Protein AF-A0A660ZN83-F1 (afdb_monomer)

Mean predicted aligned error: 6.25 Å

Structure (mmCIF, N/CA/C/O backbone):
data_AF-A0A660ZN83-F1
#
_entry.id   AF-A0A660ZN83-F1
#
loop_
_atom_site.group_PDB
_atom_site.id
_atom_site.type_symbol
_atom_site.label_atom_id
_atom_site.label_alt_id
_atom_site.label_comp_id
_atom_site.label_asym_id
_atom_site.label_entity_id
_atom_site.label_seq_id
_atom_site.pdbx_PDB_ins_code
_atom_site.Cartn_x
_atom_sit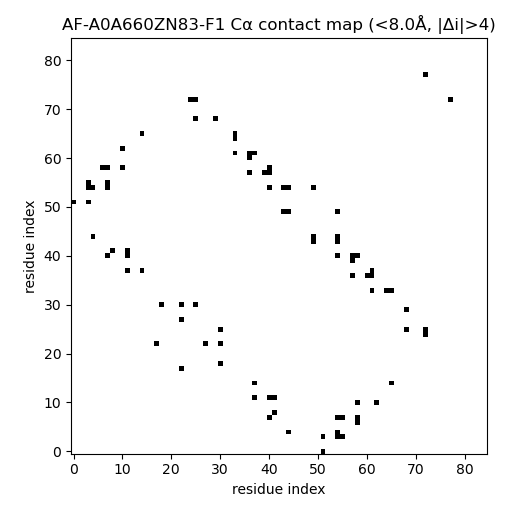e.Cartn_y
_atom_site.Cartn_z
_atom_site.occupancy
_atom_site.B_iso_or_equiv
_atom_site.auth_seq_id
_atom_site.auth_comp_id
_atom_site.auth_asym_id
_atom_site.auth_atom_id
_atom_site.pdbx_PDB_model_num
ATOM 1 N N . ALA A 1 1 ? 13.318 0.319 -12.864 1.00 68.31 1 ALA A N 1
ATOM 2 C CA . ALA A 1 1 ? 12.642 -0.977 -12.656 1.00 68.31 1 ALA A CA 1
ATOM 3 C C . ALA A 1 1 ? 12.738 -1.426 -11.199 1.00 68.31 1 ALA A C 1
ATOM 5 O O . ALA A 1 1 ? 11.767 -1.235 -10.486 1.00 68.31 1 ALA A O 1
ATOM 6 N N . VAL A 1 2 ? 13.900 -1.908 -10.728 1.00 85.88 2 VAL A N 1
ATOM 7 C CA . VAL A 1 2 ? 14.061 -2.461 -9.361 1.00 85.88 2 VAL A CA 1
ATOM 8 C C . VAL A 1 2 ? 13.635 -1.485 -8.258 1.00 85.88 2 VAL A C 1
ATOM 10 O O . VAL A 1 2 ? 12.866 -1.863 -7.392 1.00 85.88 2 VAL A O 1
ATOM 13 N N . LYS A 1 3 ? 14.046 -0.210 -8.328 1.00 91.38 3 LYS A N 1
ATOM 14 C CA . LYS A 1 3 ? 13.685 0.802 -7.318 1.00 91.38 3 LYS A CA 1
ATOM 15 C C . LYS A 1 3 ? 12.167 0.927 -7.090 1.00 91.38 3 LYS A C 1
ATOM 17 O O . LYS A 1 3 ? 11.745 0.891 -5.947 1.00 91.38 3 LYS A O 1
ATOM 22 N N . ILE A 1 4 ? 11.377 1.027 -8.164 1.00 94.38 4 ILE A N 1
ATOM 23 C CA . ILE A 1 4 ? 9.911 1.190 -8.087 1.00 94.38 4 ILE A CA 1
ATOM 24 C C . ILE A 1 4 ? 9.267 -0.044 -7.444 1.00 94.38 4 ILE A C 1
ATOM 26 O O . ILE A 1 4 ? 8.406 0.085 -6.584 1.00 94.38 4 ILE A O 1
ATOM 30 N N . ARG A 1 5 ? 9.718 -1.245 -7.831 1.00 94.94 5 ARG A N 1
ATOM 31 C CA . ARG A 1 5 ? 9.215 -2.499 -7.254 1.00 94.94 5 ARG A CA 1
ATOM 32 C C . ARG A 1 5 ? 9.568 -2.615 -5.771 1.00 94.94 5 ARG A C 1
ATOM 34 O O . ARG A 1 5 ? 8.689 -2.896 -4.974 1.00 94.94 5 ARG A O 1
ATOM 41 N N . ASN A 1 6 ? 10.802 -2.286 -5.393 1.00 95.81 6 ASN A N 1
ATOM 42 C CA . ASN A 1 6 ? 11.222 -2.293 -3.990 1.00 95.81 6 ASN A CA 1
ATOM 43 C C . ASN A 1 6 ? 10.438 -1.272 -3.144 1.00 95.81 6 ASN A C 1
ATOM 45 O O . ASN A 1 6 ? 10.093 -1.556 -2.003 1.00 95.81 6 ASN A O 1
ATOM 49 N N . GLU A 1 7 ? 10.162 -0.079 -3.681 1.00 95.62 7 GLU A N 1
ATOM 50 C CA . GLU A 1 7 ? 9.335 0.930 -3.001 1.00 95.62 7 GLU A CA 1
ATOM 51 C C . GLU A 1 7 ? 7.907 0.416 -2.771 1.00 95.62 7 GLU A C 1
ATOM 53 O O . GLU A 1 7 ? 7.378 0.550 -1.668 1.00 95.62 7 GLU A O 1
ATOM 58 N N . ALA A 1 8 ? 7.319 -0.232 -3.779 1.00 97.44 8 ALA A N 1
ATOM 59 C CA . ALA A 1 8 ? 6.009 -0.860 -3.671 1.00 97.44 8 ALA A CA 1
ATOM 60 C C . ALA A 1 8 ? 5.990 -2.006 -2.640 1.00 97.44 8 ALA A C 1
ATOM 62 O O . ALA A 1 8 ? 5.076 -2.076 -1.823 1.00 97.44 8 ALA A O 1
ATOM 63 N N . GLU A 1 9 ? 7.012 -2.866 -2.622 1.00 97.31 9 GLU A N 1
ATOM 64 C CA . GLU A 1 9 ? 7.149 -3.960 -1.646 1.00 97.31 9 GLU A CA 1
ATOM 65 C C . GLU A 1 9 ? 7.235 -3.445 -0.203 1.00 97.31 9 GLU A C 1
ATOM 67 O O . GLU A 1 9 ? 6.560 -3.970 0.685 1.00 97.31 9 GLU A O 1
ATOM 72 N N . ILE A 1 10 ? 8.029 -2.394 0.033 1.00 97.12 10 ILE A N 1
ATOM 73 C CA . ILE A 1 10 ? 8.149 -1.763 1.356 1.00 97.12 10 ILE A CA 1
ATOM 74 C C . ILE A 1 10 ? 6.797 -1.199 1.802 1.00 97.12 10 ILE A C 1
ATOM 76 O O . ILE A 1 10 ? 6.397 -1.417 2.946 1.00 97.12 10 ILE A O 1
ATOM 80 N N . LEU A 1 11 ? 6.088 -0.506 0.904 1.00 97.12 11 LEU A N 1
ATOM 81 C CA . LEU A 1 11 ? 4.782 0.076 1.207 1.00 97.12 11 LEU A CA 1
ATOM 82 C C . LEU A 1 11 ? 3.725 -0.998 1.497 1.00 97.12 11 LEU A C 1
ATOM 84 O O . LEU A 1 11 ? 2.938 -0.840 2.433 1.00 97.12 11 LEU A O 1
ATOM 88 N N . ILE A 1 12 ? 3.708 -2.090 0.725 1.00 98.06 12 ILE A N 1
ATOM 89 C CA . ILE A 1 12 ? 2.825 -3.236 0.980 1.00 98.06 12 ILE A CA 1
ATOM 90 C C . ILE A 1 12 ? 3.048 -3.739 2.402 1.00 98.06 12 ILE A C 1
ATOM 92 O O . ILE A 1 12 ? 2.105 -3.781 3.189 1.00 98.06 12 ILE A O 1
ATOM 96 N N . TYR A 1 13 ? 4.301 -4.036 2.749 1.00 97.38 13 TYR A N 1
ATOM 97 C CA . TYR A 1 13 ? 4.647 -4.573 4.058 1.00 97.38 13 TYR A CA 1
ATOM 98 C C . TYR A 1 13 ? 4.229 -3.638 5.202 1.00 97.38 13 TYR A C 1
ATOM 100 O O . TYR A 1 13 ? 3.576 -4.075 6.150 1.00 97.38 13 TYR A O 1
ATOM 108 N N . SER A 1 14 ? 4.549 -2.342 5.116 1.00 95.00 14 SER A N 1
ATOM 109 C CA . SER A 1 14 ? 4.183 -1.386 6.171 1.00 95.00 14 SER A CA 1
ATOM 110 C C . SER A 1 14 ? 2.669 -1.241 6.329 1.00 95.00 14 SER A C 1
ATOM 112 O O . SER A 1 14 ? 2.165 -1.067 7.441 1.00 95.00 14 SER A O 1
ATOM 114 N N . THR A 1 15 ? 1.930 -1.325 5.222 1.00 95.31 15 THR A N 1
ATOM 115 C CA . THR A 1 15 ? 0.469 -1.220 5.243 1.00 95.31 15 THR A CA 1
ATOM 116 C C . THR A 1 15 ? -0.170 -2.473 5.833 1.00 95.31 15 THR A C 1
ATOM 118 O O . THR A 1 15 ? -1.089 -2.363 6.642 1.00 95.31 15 THR A O 1
ATOM 121 N N . GLU A 1 16 ? 0.333 -3.663 5.494 1.00 96.44 16 GLU A N 1
ATOM 122 C CA . GLU A 1 16 ? -0.112 -4.919 6.107 1.00 96.44 16 GLU A CA 1
ATOM 123 C C . GLU A 1 16 ? 0.092 -4.911 7.622 1.00 96.44 16 GLU A C 1
ATOM 125 O O . GLU A 1 16 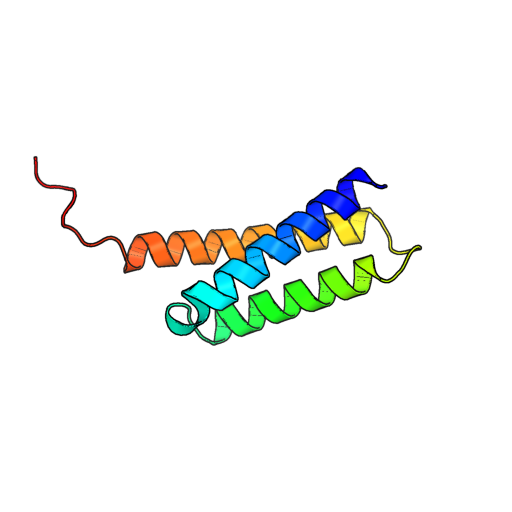? -0.816 -5.295 8.358 1.00 96.44 16 GLU A O 1
ATOM 130 N N . GLN A 1 17 ? 1.246 -4.421 8.088 1.00 94.25 17 GLN A N 1
ATOM 131 C CA . GLN A 1 17 ? 1.503 -4.251 9.519 1.00 94.25 17 GLN A CA 1
ATOM 132 C C . GLN A 1 17 ? 0.512 -3.279 10.161 1.00 94.25 17 GLN A C 1
ATOM 134 O O . GLN A 1 17 ? -0.123 -3.621 11.155 1.00 94.25 17 GLN A O 1
ATOM 139 N N . THR A 1 18 ? 0.316 -2.106 9.555 1.00 89.00 18 THR A N 1
ATOM 140 C CA . THR A 1 18 ? -0.609 -1.087 10.075 1.00 89.00 18 THR A CA 1
ATOM 141 C C . THR A 1 18 ? -2.032 -1.633 10.180 1.00 89.00 18 THR A C 1
ATOM 143 O O . THR A 1 18 ? -2.691 -1.452 11.200 1.00 89.00 18 THR A O 1
ATOM 146 N N . LEU A 1 19 ? -2.517 -2.354 9.164 1.00 93.00 19 LEU A N 1
ATOM 147 C CA . LEU A 1 19 ? -3.837 -2.984 9.218 1.00 93.00 19 LEU A CA 1
ATOM 148 C C . LEU A 1 19 ? -3.901 -4.097 10.270 1.00 93.00 19 LEU A C 1
ATOM 150 O O . LEU A 1 19 ? -4.918 -4.227 10.946 1.00 93.00 19 LEU A O 1
ATOM 154 N N . ALA A 1 20 ? -2.847 -4.895 10.437 1.00 92.94 20 ALA A N 1
ATOM 155 C CA . ALA A 1 20 ? -2.817 -5.926 11.471 1.00 92.94 20 ALA A CA 1
ATOM 156 C C . ALA A 1 20 ? -2.897 -5.333 12.889 1.00 92.94 20 ALA A C 1
ATOM 158 O O . ALA A 1 20 ? -3.541 -5.919 13.755 1.00 92.94 20 ALA A O 1
ATOM 159 N N . GLU A 1 21 ? -2.276 -4.175 13.113 1.00 90.31 21 GLU A N 1
ATOM 160 C CA . GLU A 1 21 ? -2.223 -3.508 14.419 1.00 90.31 21 GLU A CA 1
ATOM 161 C C . GLU A 1 21 ? -3.446 -2.623 14.698 1.00 90.31 21 GLU A C 1
ATOM 163 O O . GLU A 1 21 ? -3.874 -2.506 15.847 1.00 90.31 21 GLU A O 1
ATOM 168 N N . HIS A 1 22 ? -4.020 -2.007 13.661 1.00 87.62 22 HIS A N 1
ATOM 169 C CA . HIS A 1 22 ? -4.985 -0.918 13.818 1.00 87.62 22 HIS A CA 1
ATOM 170 C C . HIS A 1 22 ? -6.311 -1.107 13.074 1.00 87.62 22 HIS A C 1
ATOM 172 O O . HIS A 1 22 ? -7.174 -0.236 13.187 1.00 87.62 22 HIS A O 1
ATOM 178 N N . SER A 1 23 ? -6.538 -2.209 12.347 1.00 89.06 23 SER A N 1
ATOM 179 C CA . SER A 1 23 ? -7.780 -2.379 11.562 1.00 89.06 23 SER A CA 1
ATOM 180 C C . SER A 1 23 ? -9.069 -2.313 12.382 1.00 89.06 23 SER A C 1
ATOM 182 O O . SER A 1 23 ? -10.079 -1.873 11.846 1.00 89.06 23 SER A O 1
ATOM 184 N N . ASP A 1 24 ? -9.038 -2.658 13.671 1.00 89.50 24 ASP A N 1
ATOM 185 C CA . ASP A 1 24 ? -10.200 -2.535 14.568 1.00 89.50 24 ASP A CA 1
ATOM 186 C C . ASP A 1 24 ? -10.540 -1.075 14.932 1.00 89.50 24 ASP A C 1
ATOM 188 O O . ASP A 1 24 ? -11.625 -0.792 15.437 1.00 89.50 24 ASP A O 1
ATOM 192 N N . THR A 1 25 ? -9.612 -0.144 14.692 1.00 86.75 25 THR A N 1
ATOM 193 C CA . THR A 1 25 ? -9.765 1.299 14.960 1.00 86.75 25 THR A CA 1
ATOM 194 C C . THR A 1 25 ? -10.063 2.120 13.705 1.00 86.75 25 THR A C 1
ATOM 196 O O . THR A 1 25 ? -10.261 3.329 13.796 1.00 86.75 25 THR A O 1
ATOM 199 N N . ILE A 1 26 ? -10.089 1.469 12.540 1.00 87.44 26 ILE A N 1
ATOM 200 C CA . ILE A 1 26 ? -10.325 2.078 11.231 1.00 87.44 26 ILE A CA 1
ATOM 201 C C . ILE A 1 26 ? -11.715 1.652 10.756 1.00 87.44 26 ILE A C 1
ATOM 203 O O . ILE A 1 26 ? -12.137 0.514 10.971 1.00 87.44 26 ILE A O 1
ATOM 207 N N . ASP A 1 27 ? -12.434 2.551 10.086 1.00 91.00 27 ASP A N 1
ATOM 208 C CA . ASP A 1 27 ? -13.730 2.218 9.507 1.00 91.00 27 ASP A CA 1
ATOM 209 C C . ASP A 1 27 ? -13.620 1.042 8.530 1.00 91.00 27 ASP A C 1
ATOM 211 O O . ASP A 1 27 ? -12.729 0.964 7.681 1.00 91.00 27 ASP A O 1
ATOM 215 N N . LYS A 1 28 ? -14.5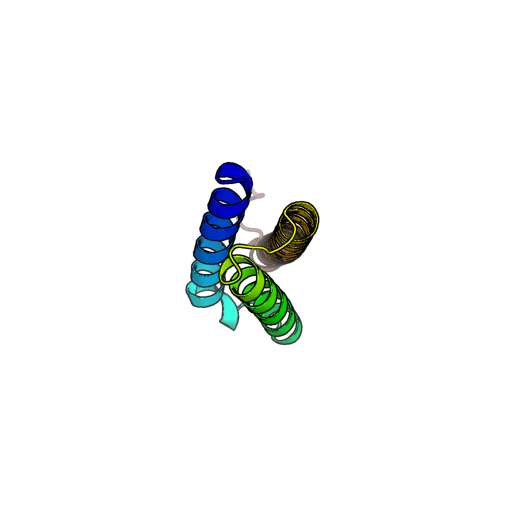72 0.109 8.623 1.00 92.88 28 LYS A N 1
ATOM 216 C CA . LYS A 1 28 ? -14.547 -1.128 7.833 1.00 92.88 28 LYS A CA 1
ATOM 217 C C . LYS A 1 28 ? -14.471 -0.868 6.324 1.00 92.88 28 LYS A C 1
ATOM 219 O O . LYS A 1 28 ? -13.783 -1.605 5.624 1.00 92.88 28 LYS A O 1
ATOM 224 N N . SER A 1 29 ? -15.167 0.156 5.829 1.00 92.88 29 SER A N 1
ATOM 225 C CA . SER A 1 29 ? -15.119 0.533 4.412 1.00 92.88 29 SER A CA 1
ATOM 226 C C . SER A 1 29 ? -13.724 0.970 3.975 1.00 92.88 29 SER A C 1
ATOM 228 O O . SER A 1 29 ? -13.293 0.595 2.891 1.00 92.88 29 SER A O 1
ATOM 230 N N . ASP A 1 30 ? -13.011 1.704 4.831 1.00 92.38 30 ASP A N 1
ATOM 231 C CA . ASP A 1 30 ? -11.653 2.165 4.552 1.00 92.38 30 ASP A CA 1
ATOM 232 C C . ASP A 1 30 ? -10.650 1.002 4.622 1.00 92.38 30 ASP A C 1
ATOM 234 O O . ASP A 1 30 ? -9.769 0.881 3.770 1.00 92.38 30 ASP A O 1
ATOM 238 N N . VAL A 1 31 ? -10.811 0.087 5.589 1.00 94.19 31 VAL A N 1
ATOM 239 C CA . VAL A 1 31 ? -10.021 -1.158 5.648 1.00 94.19 31 VAL A CA 1
ATOM 240 C C . VAL A 1 31 ? -10.208 -1.981 4.373 1.00 94.19 31 VAL A C 1
ATOM 242 O O . VAL A 1 31 ? -9.231 -2.497 3.827 1.00 94.19 31 VAL A O 1
ATOM 245 N N . ASP A 1 32 ? -11.449 -2.125 3.906 1.00 95.19 32 ASP A N 1
ATOM 246 C CA . ASP A 1 32 ? -11.766 -2.894 2.704 1.00 95.19 32 ASP A CA 1
ATOM 247 C C . ASP A 1 32 ? -11.180 -2.213 1.440 1.00 95.19 32 ASP A C 1
ATOM 249 O O . ASP A 1 32 ? -10.631 -2.906 0.580 1.00 95.19 32 ASP A O 1
ATOM 253 N N . GLU A 1 33 ? -11.189 -0.875 1.357 1.00 93.94 33 GLU A N 1
ATOM 254 C CA . GLU A 1 33 ? -10.553 -0.106 0.270 1.00 93.94 33 GLU A CA 1
ATOM 255 C C . GLU A 1 33 ? -9.022 -0.269 0.252 1.00 93.94 33 GLU A C 1
ATOM 257 O O . GLU A 1 33 ? -8.440 -0.557 -0.797 1.00 93.94 33 GLU A O 1
ATOM 262 N N . ILE A 1 34 ? -8.357 -0.158 1.409 1.00 95.50 34 ILE A N 1
ATOM 263 C CA . ILE A 1 34 ? -6.899 -0.349 1.509 1.00 95.50 34 ILE A CA 1
ATOM 264 C C . ILE A 1 34 ? -6.517 -1.784 1.138 1.00 95.50 34 ILE A C 1
ATOM 266 O O . ILE A 1 34 ? -5.532 -1.991 0.430 1.00 95.50 34 ILE A O 1
ATOM 270 N N . LYS A 1 35 ? -7.291 -2.782 1.584 1.00 96.12 35 LYS A N 1
ATOM 271 C CA . LYS A 1 35 ? -7.049 -4.189 1.234 1.00 96.12 35 LYS A CA 1
ATOM 272 C C . LYS A 1 35 ? -7.169 -4.436 -0.266 1.00 96.12 35 LYS A C 1
ATOM 274 O O . LYS A 1 35 ? -6.344 -5.164 -0.806 1.00 96.12 35 LYS A O 1
ATOM 279 N N . ALA A 1 36 ? -8.144 -3.824 -0.935 1.00 96.31 36 ALA A N 1
ATOM 280 C CA . ALA A 1 36 ? -8.267 -3.927 -2.387 1.00 96.31 36 ALA A CA 1
ATOM 281 C C . ALA A 1 36 ? -7.032 -3.342 -3.096 1.00 96.31 36 ALA A C 1
ATOM 283 O O . ALA A 1 36 ? -6.401 -4.033 -3.891 1.00 96.31 36 ALA A O 1
ATOM 284 N N . ALA A 1 37 ? -6.616 -2.124 -2.728 1.00 96.38 37 ALA A N 1
ATOM 285 C CA . ALA A 1 37 ? -5.425 -1.490 -3.301 1.00 96.38 37 ALA A CA 1
ATOM 286 C C . ALA A 1 37 ? -4.125 -2.274 -3.020 1.00 96.38 37 ALA A C 1
ATOM 288 O O . ALA A 1 37 ? -3.227 -2.317 -3.862 1.00 96.38 37 ALA A O 1
ATOM 289 N N . LEU A 1 38 ? -4.025 -2.909 -1.846 1.00 97.56 38 LEU A N 1
ATOM 290 C CA . LEU A 1 38 ? -2.923 -3.801 -1.483 1.00 97.56 38 LEU A CA 1
ATOM 291 C C . LEU A 1 38 ? -2.842 -5.019 -2.401 1.00 97.56 38 LEU A C 1
ATOM 293 O O . LEU A 1 38 ? -1.763 -5.329 -2.905 1.00 97.56 38 LEU A O 1
ATOM 297 N N . GLU A 1 39 ? -3.958 -5.724 -2.588 1.00 97.25 39 GLU A N 1
ATOM 298 C CA . GLU A 1 39 ? -3.989 -6.925 -3.425 1.00 97.25 39 GLU A CA 1
ATOM 299 C C . GLU A 1 39 ? -3.718 -6.589 -4.895 1.00 97.25 39 GLU A C 1
ATOM 301 O O . GLU A 1 39 ? -2.898 -7.264 -5.519 1.00 97.25 39 GLU A O 1
ATOM 306 N N . ASP A 1 40 ? -4.273 -5.487 -5.406 1.00 96.00 40 ASP A N 1
ATOM 307 C CA . ASP A 1 40 ? -3.992 -5.008 -6.763 1.00 96.00 40 ASP A CA 1
ATOM 308 C C . ASP A 1 40 ? -2.488 -4.749 -6.972 1.00 96.00 40 ASP A C 1
ATOM 310 O O . ASP A 1 40 ? -1.892 -5.217 -7.948 1.00 96.00 40 ASP A O 1
ATOM 314 N N . LEU A 1 41 ? -1.835 -4.050 -6.034 1.00 97.38 41 LEU A N 1
ATOM 315 C CA . LEU A 1 41 ? -0.401 -3.764 -6.127 1.00 97.38 41 LEU A CA 1
ATOM 316 C C . LEU A 1 41 ? 0.446 -5.041 -6.002 1.00 97.38 41 LEU A C 1
ATOM 318 O O . LEU A 1 41 ? 1.423 -5.205 -6.736 1.00 97.38 41 LEU A O 1
ATOM 322 N N . LYS A 1 42 ? 0.071 -5.974 -5.118 1.00 97.56 42 LYS A N 1
ATOM 323 C CA . LYS A 1 42 ? 0.741 -7.281 -5.003 1.00 97.56 42 LYS A CA 1
ATOM 324 C C . LYS A 1 42 ? 0.647 -8.076 -6.298 1.00 97.56 42 LYS A C 1
ATOM 326 O O . LYS A 1 42 ? 1.641 -8.675 -6.711 1.00 97.56 42 LYS A O 1
ATOM 331 N N . ASP A 1 43 ? -0.519 -8.100 -6.932 1.00 96.56 43 ASP A N 1
ATOM 332 C CA . ASP A 1 43 ? -0.729 -8.833 -8.177 1.00 96.56 43 ASP A CA 1
ATOM 333 C C . ASP A 1 43 ? 0.077 -8.231 -9.331 1.00 96.56 43 ASP A C 1
ATOM 335 O O . ASP A 1 43 ? 0.736 -8.975 -10.061 1.00 96.56 43 ASP A O 1
ATOM 339 N N . MET A 1 44 ? 0.158 -6.899 -9.422 1.00 96.00 44 MET A N 1
ATOM 340 C CA . MET A 1 44 ? 1.055 -6.222 -10.369 1.00 96.00 44 MET A CA 1
ATOM 341 C C . MET A 1 44 ? 2.529 -6.592 -10.151 1.00 96.00 44 MET A C 1
ATOM 343 O O . MET A 1 44 ? 3.274 -6.793 -11.110 1.00 96.00 44 MET A O 1
ATO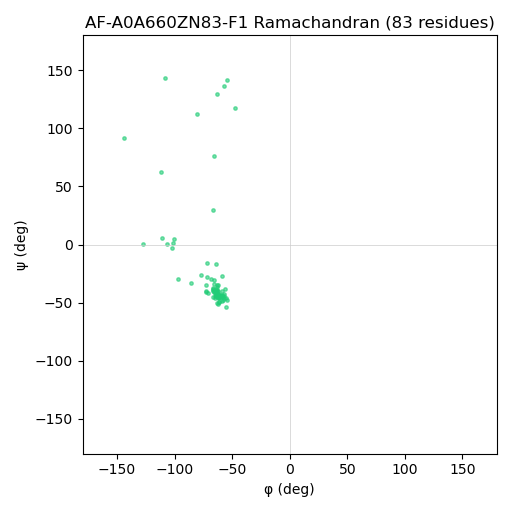M 347 N N . LEU A 1 45 ? 2.978 -6.710 -8.898 1.00 95.50 45 LEU A N 1
ATOM 348 C CA . LEU A 1 45 ? 4.369 -7.061 -8.602 1.00 95.50 45 LEU A CA 1
ATOM 349 C C . LEU A 1 45 ? 4.707 -8.524 -8.912 1.00 95.50 45 LEU A C 1
ATOM 351 O O . LEU A 1 45 ? 5.860 -8.804 -9.255 1.00 95.50 45 LEU A O 1
ATOM 355 N N . LYS A 1 46 ? 3.729 -9.440 -8.846 1.00 95.06 46 LYS A N 1
ATOM 356 C CA . LYS A 1 46 ? 3.904 -10.846 -9.256 1.00 95.06 46 LYS A CA 1
ATOM 357 C C . LYS A 1 46 ? 4.160 -10.975 -10.759 1.00 95.06 46 LYS A C 1
ATOM 359 O O . LYS A 1 46 ? 4.864 -11.898 -11.172 1.00 95.06 46 LYS A O 1
ATOM 364 N N . ASP A 1 47 ? 3.624 -10.065 -11.571 1.00 92.88 47 ASP A N 1
ATOM 365 C CA . ASP A 1 47 ? 3.916 -10.020 -13.000 1.00 92.88 47 ASP A CA 1
ATOM 366 C C . ASP A 1 47 ? 5.258 -9.313 -13.260 1.00 9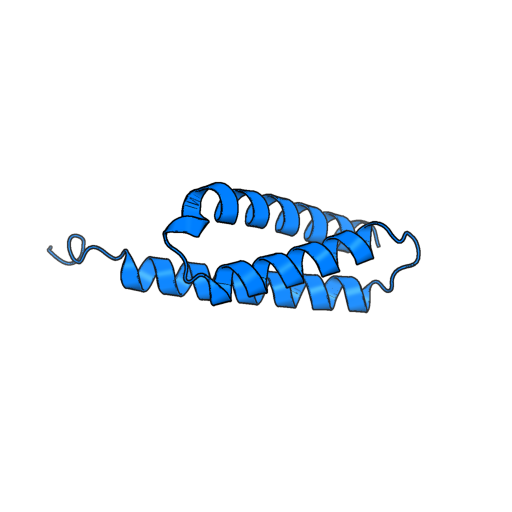2.88 47 ASP A C 1
ATOM 368 O O . ASP A 1 47 ? 5.428 -8.105 -13.068 1.00 92.88 47 ASP A O 1
ATOM 372 N N . GLY A 1 48 ? 6.246 -10.078 -13.729 1.00 88.31 48 GLY A N 1
ATOM 373 C CA . GLY A 1 48 ? 7.565 -9.563 -14.102 1.00 88.31 48 GLY A CA 1
ATOM 374 C C . GLY A 1 48 ? 7.548 -8.587 -15.287 1.00 88.31 48 GLY A C 1
ATOM 375 O O . GLY A 1 48 ? 8.518 -7.849 -15.464 1.00 88.31 48 GLY A O 1
ATOM 376 N N . ASN A 1 49 ? 6.460 -8.553 -16.062 1.00 92.50 49 ASN A N 1
ATOM 377 C CA . ASN A 1 49 ? 6.280 -7.684 -17.227 1.00 92.50 49 ASN A CA 1
ATOM 378 C C . ASN A 1 49 ? 5.311 -6.520 -16.982 1.00 92.50 49 ASN A C 1
ATOM 380 O O . ASN A 1 49 ? 5.090 -5.740 -17.906 1.00 92.50 49 ASN A O 1
ATOM 384 N N . ALA A 1 50 ? 4.751 -6.393 -15.773 1.00 91.94 50 ALA A N 1
ATOM 385 C CA . ALA A 1 50 ? 3.852 -5.295 -15.439 1.00 91.94 50 ALA A CA 1
ATOM 386 C C 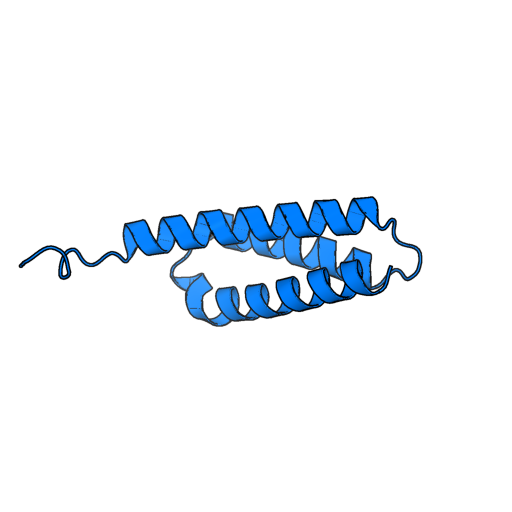. ALA A 1 50 ? 4.491 -3.927 -15.717 1.00 91.94 50 ALA A C 1
ATOM 388 O O . ALA A 1 50 ? 5.690 -3.716 -15.468 1.00 91.94 50 ALA A O 1
ATOM 389 N N . ASP A 1 51 ? 3.662 -3.008 -16.210 1.00 95.00 51 ASP A N 1
ATOM 390 C CA . ASP A 1 51 ? 4.059 -1.648 -16.544 1.00 95.00 51 ASP A CA 1
ATOM 391 C C . ASP A 1 51 ? 4.524 -0.904 -15.280 1.00 95.00 51 ASP A C 1
ATOM 393 O O . ASP A 1 51 ? 3.867 -0.895 -14.236 1.00 95.00 51 ASP A O 1
ATOM 397 N N . LEU A 1 52 ? 5.702 -0.282 -15.364 1.00 94.75 52 LEU A N 1
ATOM 398 C CA . LEU A 1 52 ? 6.289 0.442 -14.239 1.00 94.75 52 LEU A CA 1
ATOM 399 C C . LEU A 1 52 ? 5.502 1.706 -13.878 1.00 94.75 52 LEU A C 1
ATOM 401 O O . LEU A 1 52 ? 5.512 2.089 -12.706 1.00 94.75 52 LEU A O 1
ATOM 405 N N . ASP A 1 53 ? 4.833 2.340 -14.841 1.00 95.88 53 ASP A N 1
ATOM 406 C CA . ASP A 1 53 ? 3.991 3.511 -14.592 1.00 95.88 53 ASP A CA 1
ATOM 407 C C . ASP A 1 53 ? 2.691 3.106 -13.886 1.00 95.88 53 ASP A C 1
ATOM 409 O O . ASP A 1 53 ? 2.228 3.817 -12.989 1.00 95.88 53 ASP A O 1
ATOM 413 N N . GLU A 1 54 ? 2.146 1.929 -14.203 1.00 96.38 54 GLU A N 1
ATOM 414 C CA . GLU A 1 54 ? 0.996 1.363 -13.489 1.00 96.38 54 GLU A CA 1
ATOM 415 C C . GLU A 1 54 ? 1.354 0.991 -12.047 1.00 96.38 54 GLU A C 1
ATOM 417 O O . GLU A 1 54 ? 0.639 1.393 -11.127 1.00 96.38 54 GLU A O 1
ATOM 422 N N . ILE A 1 55 ? 2.502 0.334 -11.824 1.00 97.38 55 ILE A N 1
ATOM 423 C CA . ILE A 1 55 ? 2.999 0.031 -10.468 1.00 97.38 55 ILE A CA 1
ATOM 424 C C . ILE A 1 55 ? 3.200 1.324 -9.676 1.00 97.38 55 ILE A C 1
ATOM 426 O O . ILE A 1 55 ? 2.797 1.411 -8.514 1.00 97.38 55 ILE A O 1
ATOM 430 N N . LYS A 1 56 ? 3.800 2.350 -10.290 1.00 96.69 56 LYS A N 1
ATOM 431 C CA . LYS A 1 56 ? 4.022 3.647 -9.643 1.00 96.69 56 LYS A CA 1
ATOM 432 C C . LYS A 1 56 ? 2.702 4.304 -9.240 1.00 96.69 56 LYS A C 1
ATOM 434 O O . LYS A 1 56 ? 2.569 4.742 -8.101 1.00 96.69 56 LYS A O 1
ATOM 439 N N . LYS A 1 57 ? 1.710 4.310 -10.132 1.00 97.12 57 LYS A N 1
ATOM 440 C CA . LYS A 1 57 ? 0.377 4.857 -9.854 1.00 97.12 57 LYS A CA 1
ATOM 441 C C . LYS A 1 57 ? -0.347 4.084 -8.748 1.00 97.12 57 LYS A C 1
ATOM 443 O O . LYS A 1 57 ? -0.918 4.699 -7.853 1.00 97.12 57 LYS A O 1
ATOM 448 N N . ALA A 1 58 ? -0.304 2.754 -8.776 1.00 97.50 58 ALA A N 1
ATOM 449 C CA . ALA A 1 58 ? -0.894 1.920 -7.729 1.00 97.50 58 ALA A CA 1
ATOM 450 C C . ALA A 1 58 ? -0.205 2.138 -6.367 1.00 97.50 58 ALA A C 1
ATOM 452 O O . ALA A 1 58 ? -0.879 2.246 -5.345 1.00 97.50 58 ALA A O 1
ATOM 453 N N . T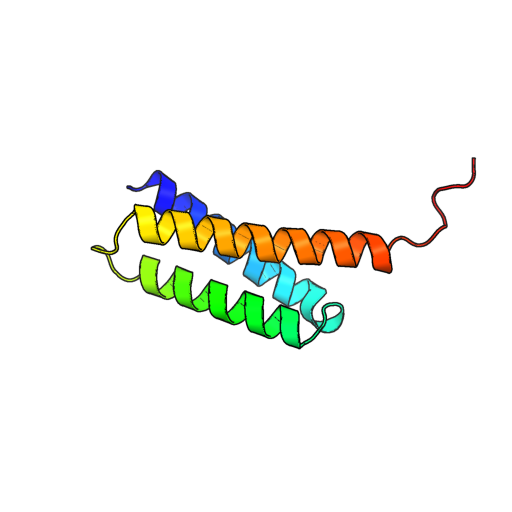HR A 1 59 ? 1.120 2.312 -6.362 1.00 97.69 59 THR A N 1
ATOM 454 C CA . THR A 1 59 ? 1.900 2.665 -5.161 1.00 97.69 59 THR A CA 1
ATOM 455 C C . THR A 1 59 ? 1.481 4.027 -4.593 1.00 97.69 59 THR A C 1
ATOM 457 O O . THR A 1 59 ? 1.255 4.155 -3.391 1.00 97.69 59 THR A O 1
ATOM 460 N N . GLU A 1 60 ? 1.334 5.050 -5.441 1.00 96.25 60 GLU A N 1
ATOM 461 C CA . GLU A 1 60 ? 0.879 6.392 -5.0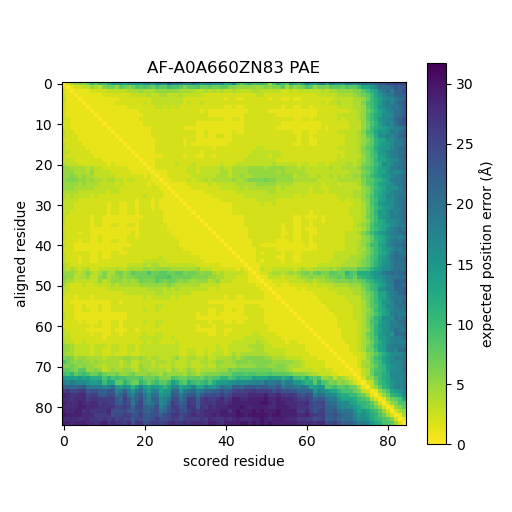35 1.00 96.25 60 GLU A CA 1
ATOM 462 C C . GLU A 1 60 ? -0.559 6.376 -4.492 1.00 96.25 60 GLU A C 1
ATOM 464 O O . GLU A 1 60 ? -0.850 7.030 -3.485 1.00 96.25 60 GLU A O 1
ATOM 469 N N . ASN A 1 61 ? -1.444 5.590 -5.110 1.00 94.69 61 ASN A N 1
ATOM 470 C CA . ASN A 1 61 ? -2.819 5.414 -4.646 1.00 94.69 61 ASN A CA 1
ATOM 471 C C . ASN A 1 61 ? -2.862 4.767 -3.256 1.00 94.69 61 ASN A C 1
ATOM 473 O O . ASN A 1 61 ? -3.492 5.315 -2.354 1.00 94.69 61 ASN A O 1
ATOM 477 N N . LEU A 1 62 ? -2.152 3.649 -3.062 1.00 96.25 62 LEU A N 1
ATOM 478 C CA . LEU A 1 62 ? -2.087 2.968 -1.767 1.00 96.25 62 LEU A CA 1
ATOM 479 C C . LEU A 1 62 ? -1.533 3.896 -0.678 1.00 96.25 62 LEU A C 1
ATOM 481 O O . LEU A 1 62 ? -2.112 4.003 0.400 1.00 96.25 62 LEU A O 1
ATOM 485 N N . SER A 1 63 ? -0.451 4.611 -0.989 1.00 94.50 63 SER A N 1
ATOM 486 C CA . SER A 1 63 ? 0.164 5.586 -0.086 1.00 94.50 63 SER A CA 1
ATOM 487 C C . SER A 1 63 ? -0.839 6.660 0.351 1.00 94.50 63 SER A C 1
ATOM 489 O O . SER A 1 63 ? -0.985 6.933 1.541 1.00 94.50 63 SER A O 1
ATOM 491 N N . THR A 1 64 ? -1.606 7.207 -0.596 1.00 9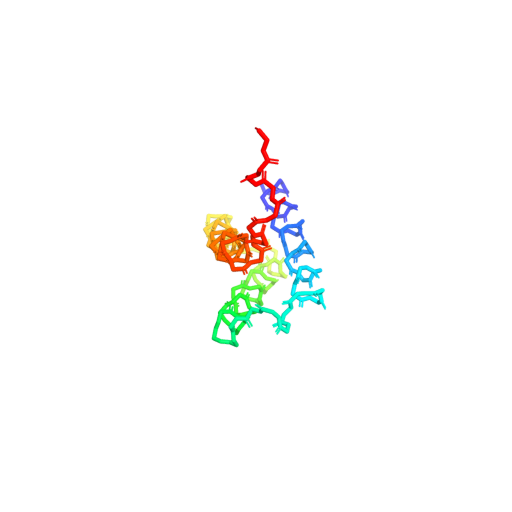3.00 64 THR A N 1
ATOM 492 C CA . THR A 1 64 ? -2.633 8.224 -0.321 1.00 93.00 64 THR A CA 1
ATOM 493 C C . THR A 1 64 ? -3.726 7.699 0.611 1.00 93.00 64 THR A C 1
ATOM 495 O O . THR A 1 64 ? -4.097 8.388 1.563 1.00 93.00 64 THR A O 1
ATOM 498 N N . SER A 1 65 ? -4.218 6.478 0.382 1.00 90.19 65 SER A N 1
ATOM 499 C CA . SER A 1 65 ? -5.229 5.863 1.249 1.00 90.19 65 SER A CA 1
ATOM 500 C C . SER A 1 65 ? -4.704 5.663 2.670 1.00 90.19 65 SER A C 1
ATOM 502 O O . SER A 1 65 ? -5.389 6.012 3.628 1.00 90.19 65 SER A O 1
ATOM 504 N N . VAL A 1 66 ? -3.463 5.190 2.822 1.00 88.06 66 VAL A N 1
ATOM 505 C CA . VAL A 1 66 ? -2.832 5.010 4.140 1.00 88.06 66 VAL A CA 1
ATOM 506 C C . VAL A 1 66 ? -2.657 6.344 4.869 1.00 88.06 66 VAL A C 1
ATOM 508 O O . VAL A 1 66 ? -2.996 6.434 6.049 1.00 88.06 66 VAL A O 1
ATOM 511 N N . TYR A 1 67 ? -2.197 7.397 4.183 1.00 89.00 67 TYR A N 1
ATOM 512 C CA . TYR A 1 67 ? -2.057 8.727 4.787 1.00 89.00 67 TYR A CA 1
ATOM 513 C C . TYR A 1 67 ? -3.390 9.297 5.265 1.00 89.00 67 TYR A C 1
ATOM 515 O O . TYR A 1 67 ? -3.471 9.781 6.392 1.00 89.00 67 TYR A O 1
ATOM 523 N N . LYS A 1 68 ? -4.445 9.190 4.452 1.00 87.38 68 LYS A N 1
ATOM 524 C CA . LYS A 1 68 ? -5.790 9.648 4.824 1.00 87.38 68 LYS A CA 1
ATOM 525 C C . LYS A 1 68 ? -6.270 8.980 6.115 1.00 87.38 68 LYS A C 1
ATOM 527 O O . LYS A 1 68 ? -6.829 9.650 6.980 1.00 87.38 68 LYS A O 1
ATOM 532 N N . ILE A 1 69 ? -6.035 7.676 6.266 1.00 82.94 69 ILE A N 1
ATOM 533 C CA . ILE A 1 69 ? -6.428 6.954 7.481 1.00 82.94 69 ILE A CA 1
ATOM 534 C C . ILE A 1 69 ? -5.557 7.335 8.671 1.00 82.94 69 ILE A C 1
ATOM 536 O O . ILE A 1 69 ? -6.097 7.580 9.746 1.00 82.94 69 ILE A O 1
ATOM 540 N N . ALA A 1 70 ? -4.242 7.465 8.487 1.00 82.12 70 ALA A N 1
ATOM 541 C CA . ALA A 1 70 ? -3.362 7.945 9.546 1.00 82.12 70 ALA A CA 1
ATOM 542 C C . ALA A 1 70 ? -3.806 9.328 10.057 1.00 82.12 70 ALA A C 1
ATOM 544 O O . ALA A 1 70 ? -3.908 9.532 11.264 1.00 82.12 70 ALA A O 1
ATOM 545 N N . GLU A 1 71 ? -4.152 10.256 9.162 1.00 85.62 71 GLU A N 1
ATOM 546 C CA . GLU A 1 71 ? -4.685 11.572 9.533 1.00 85.62 71 GLU A CA 1
ATOM 547 C C . GLU A 1 71 ? -6.003 11.471 10.310 1.00 85.62 71 GLU A C 1
ATOM 549 O O . GLU A 1 71 ? -6.158 12.127 11.341 1.00 85.62 71 GLU A O 1
ATOM 554 N N . LEU A 1 72 ? -6.948 10.635 9.868 1.00 80.62 72 LEU A N 1
ATOM 555 C CA . LEU A 1 72 ? -8.200 10.405 10.596 1.00 80.62 72 LEU A CA 1
ATOM 556 C C . LEU A 1 72 ? -7.944 9.807 11.986 1.00 80.62 72 LEU A C 1
ATOM 558 O O . LEU A 1 72 ? -8.515 10.283 12.962 1.00 80.62 72 LEU A O 1
ATOM 562 N N . MET A 1 73 ? -7.036 8.839 12.107 1.00 74.25 73 MET A N 1
ATOM 563 C CA . MET A 1 73 ? -6.652 8.243 13.389 1.00 74.25 73 MET A CA 1
ATOM 564 C C . MET A 1 73 ? -5.983 9.253 14.326 1.00 74.25 73 MET A C 1
ATOM 566 O O . MET A 1 73 ? -6.303 9.270 15.510 1.00 74.25 73 MET A O 1
ATOM 570 N N . TYR A 1 74 ? -5.104 10.127 13.827 1.00 75.31 74 TYR A N 1
ATOM 571 C CA . TYR A 1 74 ? -4.528 11.213 14.632 1.00 75.31 74 TYR A CA 1
ATOM 572 C C . TYR A 1 74 ? -5.587 12.238 15.064 1.00 75.31 74 TYR A C 1
ATOM 574 O O . TYR A 1 74 ? -5.507 12.767 16.171 1.00 75.31 74 TYR A O 1
ATOM 582 N N . ASN A 1 75 ? -6.601 12.487 14.234 1.00 63.72 75 ASN A N 1
ATOM 583 C CA . ASN A 1 75 ? -7.699 13.401 14.557 1.00 63.72 75 ASN A CA 1
ATOM 584 C C . ASN A 1 75 ? -8.739 12.793 15.521 1.00 63.72 75 ASN A C 1
ATOM 586 O O . ASN A 1 75 ? -9.400 13.539 16.240 1.00 63.72 75 ASN A O 1
ATOM 590 N N . VAL A 1 76 ? -8.885 11.463 15.555 1.00 56.69 76 VAL A N 1
ATOM 591 C CA . VAL A 1 76 ? -9.845 10.736 16.416 1.00 56.69 76 VAL A CA 1
ATOM 592 C C . VAL A 1 76 ? -9.189 10.213 17.706 1.00 56.69 76 VAL A C 1
ATOM 594 O O . VAL A 1 76 ? -9.843 10.131 18.742 1.00 56.69 76 VAL A O 1
ATOM 597 N N . GLY A 1 77 ? -7.892 9.901 17.664 1.00 46.31 77 GLY A N 1
ATOM 598 C CA . GLY A 1 77 ? -7.055 9.445 18.781 1.00 46.31 77 GLY A CA 1
ATOM 599 C C . GLY A 1 77 ? -6.166 10.534 19.386 1.00 46.31 77 GLY A C 1
ATOM 600 O O . GLY A 1 77 ? -5.373 10.250 20.285 1.00 46.31 77 GLY A O 1
ATOM 601 N N . GLY A 1 78 ? -6.307 11.778 18.920 1.00 44.25 78 GLY A N 1
ATOM 602 C CA . GLY A 1 78 ? -5.840 12.965 19.619 1.00 44.25 78 GLY A CA 1
ATOM 603 C C . GLY A 1 78 ? -6.635 13.132 20.905 1.00 44.25 78 GLY A C 1
ATOM 604 O O . GLY A 1 78 ? -7.536 13.965 20.987 1.00 44.25 78 GLY A O 1
ATOM 605 N N . ASP A 1 79 ? -6.305 12.324 21.912 1.00 41.06 79 ASP A N 1
ATOM 606 C CA . ASP A 1 79 ? -6.604 12.660 23.288 1.00 41.06 79 ASP A CA 1
ATOM 607 C C . ASP A 1 79 ? -6.148 14.109 23.485 1.00 41.06 79 ASP A C 1
ATOM 609 O O . ASP A 1 79 ? -4.980 14.463 23.292 1.00 41.06 79 ASP A O 1
ATOM 613 N N . SER A 1 80 ? -7.117 14.965 23.793 1.00 43.28 80 SER A N 1
ATOM 614 C CA . SER A 1 80 ? -6.987 16.404 24.018 1.00 43.28 80 SER A CA 1
ATOM 615 C C . SER A 1 80 ? -6.163 16.710 25.285 1.00 43.28 80 SER A C 1
ATOM 617 O O . SER A 1 80 ? -6.396 17.714 25.952 1.00 43.28 80 SER A O 1
ATOM 619 N N . SER A 1 81 ? -5.213 15.844 25.645 1.00 43.06 81 SER A N 1
ATOM 620 C CA . SER A 1 81 ? -4.403 15.879 26.861 1.00 43.06 81 SER A CA 1
ATOM 621 C C . SER A 1 81 ? -2.983 16.428 26.649 1.00 43.06 81 SER A C 1
ATOM 623 O O . SER A 1 81 ? -2.234 16.554 27.615 1.00 43.06 81 SER A O 1
ATOM 625 N N . TYR A 1 82 ? -2.617 16.839 25.425 1.00 43.69 82 TYR A N 1
ATOM 626 C CA . TYR A 1 82 ? -1.320 17.478 25.123 1.00 43.69 82 TYR A CA 1
ATOM 627 C C . TYR A 1 82 ? -1.388 18.968 24.742 1.00 43.69 82 TYR A C 1
ATOM 629 O O . TYR A 1 82 ? -0.353 19.558 24.436 1.00 43.69 82 TYR A O 1
ATOM 637 N N . ILE A 1 83 ? -2.561 19.608 24.820 1.00 44.25 83 ILE A N 1
ATOM 638 C CA . ILE A 1 83 ? -2.682 21.078 24.776 1.00 44.25 83 ILE A CA 1
ATOM 639 C C . ILE A 1 83 ? -3.134 21.575 26.151 1.00 44.25 83 ILE A C 1
ATOM 641 O O . ILE A 1 83 ? -4.208 22.133 26.314 1.00 44.25 83 ILE A O 1
ATOM 645 N N . ASP A 1 84 ? -2.299 21.334 27.154 1.00 42.78 84 ASP A N 1
ATOM 646 C CA . ASP A 1 84 ? -2.298 22.110 28.391 1.00 42.78 84 ASP A CA 1
ATOM 647 C C . ASP A 1 84 ? -0.846 22.240 28.862 1.00 42.78 84 ASP A C 1
ATOM 649 O O . ASP A 1 84 ? -0.305 21.353 29.534 1.00 42.78 84 ASP A O 1
ATOM 653 N N . LYS A 1 85 ? -0.198 23.330 28.430 1.00 37.34 85 LYS A N 1
ATOM 654 C CA . LYS A 1 85 ? 0.805 24.114 29.173 1.00 37.34 85 LYS A CA 1
ATOM 655 C C . LYS A 1 85 ? 1.242 25.350 28.395 1.00 37.34 85 LYS A C 1
ATOM 657 O O . LYS A 1 85 ? 1.644 25.200 27.223 1.00 37.34 85 LYS A O 1
#

Sequence (85 aa):
AVKIRNEAEILIYSTEQTLAEHSDTIDKSDVDEIKAALEDLKDMLKDGNADLDEIKKATENLSTSVYKIAELMYNVGGDSSYIDK

Radius of gyration: 15.21 Å; Cα contacts (8 Å, |Δi|>4): 45; chains: 1; bounding box: 29×35×46 Å

Solvent-accessible surface area (backbone atoms only — not comparable to full-atom values): 4986 Å² total; per-residue (Å²): 110,68,67,62,54,52,52,40,53,53,51,48,52,55,48,53,51,48,45,74,76,42,46,92,81,43,59,68,70,59,53,53,52,51,50,50,45,46,52,54,45,52,55,45,65,72,41,90,80,52,56,67,68,58,52,50,50,42,40,53,51,44,52,50,54,52,51,55,49,51,52,50,48,54,69,72,64,52,67,84,79,82,82,79,132

Foldseek 3Di:
DVVLLVLLVVLLVVLVVCCVVCVVVFDPVLSVVLVVLSVVLVVLSVDPPRDSVVNNVSSVVSVVSVVVRVVVCCVVVPPVPPPDD

Secondary structure (DSSP, 8-state):
-HHHHHHHHHHHHHHHHHHHHHGGGS-HHHHHHHHHHHHHHHHHHH-TT--HHHHHHHHHHHHHHHHHHHHHHHHHS--TTSS--

Nearest PDB structures (foldseek):
  6sh9-assembly1_B  TM=8.020E-01  e=3.684E-01  Bifidobacterium longum subsp. longum JCM 1217
  6qev-assembly1_B  TM=7.938E-01  e=4.984E-01  Bifidobacterium longum
  6qfk-assembly1_A  TM=8.051E-01  e=5.624E-01  Bifidobacterium longum
  5y2g-assembly1_A  TM=8.009E-01  e=2.876E+00  Escherichia coli K-12
  5h6i-assembly2_B  TM=8.687E-01  e=3.891E+00  Streptococcus agalactiae

pLDDT: mean 86.51, std 16.71, range [37.34, 98.06]